Protein AF-A0A4R2LT68-F1 (afdb_monomer_lite)

pLDDT: mean 85.75, std 15.42, range [33.03, 98.38]

Radius of gyration: 18.6 Å; chains: 1; bounding box: 34×53×58 Å

Structure (mmCIF, N/CA/C/O backbone):
data_AF-A0A4R2LT68-F1
#
_entry.id   AF-A0A4R2LT68-F1
#
loop_
_atom_site.group_PDB
_atom_site.id
_atom_site.type_symbol
_atom_site.label_atom_id
_atom_site.label_alt_id
_atom_site.label_comp_id
_atom_site.label_asym_id
_atom_site.label_entity_id
_atom_site.label_seq_id
_atom_site.pdbx_PDB_ins_code
_atom_site.Cartn_x
_atom_site.Cartn_y
_atom_site.Cartn_z
_atom_site.occupancy
_atom_site.B_iso_or_equiv
_atom_site.auth_seq_id
_atom_site.auth_comp_id
_atom_site.auth_asym_id
_atom_site.auth_atom_id
_atom_site.pdbx_PDB_model_num
ATOM 1 N N . MET A 1 1 ? -8.601 38.857 -38.405 1.00 41.81 1 MET A N 1
ATOM 2 C CA . MET A 1 1 ? -8.281 37.424 -38.257 1.00 41.81 1 MET A CA 1
ATOM 3 C C . MET A 1 1 ? -7.885 37.221 -36.804 1.00 41.81 1 MET A C 1
ATOM 5 O O . MET A 1 1 ? -6.845 37.714 -36.396 1.00 41.81 1 MET A O 1
ATOM 9 N N . VAL A 1 2 ? -8.802 36.689 -35.996 1.00 33.03 2 VAL A N 1
ATOM 10 C CA . VAL A 1 2 ? -8.630 36.545 -34.542 1.00 33.03 2 VAL A CA 1
ATOM 11 C C . VAL A 1 2 ? -7.926 35.216 -34.294 1.00 33.03 2 VAL A C 1
ATOM 13 O O . VAL A 1 2 ? -8.466 34.169 -34.641 1.00 33.03 2 VAL A O 1
ATOM 16 N N . PHE A 1 3 ? -6.718 35.260 -33.734 1.00 35.12 3 PHE A N 1
ATOM 17 C CA . PHE A 1 3 ? -6.055 34.077 -33.197 1.00 35.12 3 PHE A CA 1
ATOM 18 C C . PHE A 1 3 ? -6.724 33.723 -31.870 1.00 35.12 3 PHE A C 1
ATOM 20 O O . PHE A 1 3 ? -6.519 34.394 -30.862 1.00 35.12 3 PHE A O 1
ATOM 27 N N . ILE A 1 4 ? -7.551 32.681 -31.881 1.00 42.81 4 ILE A N 1
ATOM 28 C CA . ILE A 1 4 ? -8.004 32.023 -30.659 1.00 42.81 4 ILE A CA 1
ATOM 29 C C . ILE A 1 4 ? -6.877 31.066 -30.266 1.00 42.81 4 ILE A C 1
ATOM 31 O O . ILE A 1 4 ? -6.773 29.963 -30.797 1.00 42.81 4 ILE A O 1
ATOM 35 N N . LEU A 1 5 ? -5.986 31.518 -29.382 1.00 42.22 5 LEU A N 1
ATOM 36 C CA . LEU A 1 5 ? -5.067 30.626 -28.680 1.00 42.22 5 LEU A CA 1
ATOM 37 C C . LEU A 1 5 ? -5.907 29.794 -27.709 1.00 42.22 5 LEU A C 1
ATOM 39 O O . LEU A 1 5 ? -6.380 30.286 -26.687 1.00 42.22 5 LEU A O 1
ATOM 43 N N . SER A 1 6 ? -6.138 28.541 -28.091 1.00 41.00 6 SER A N 1
ATOM 44 C CA . SER A 1 6 ? -6.717 27.519 -27.231 1.00 41.00 6 SER A CA 1
ATOM 45 C C . SER A 1 6 ? -5.824 27.336 -26.004 1.00 41.00 6 SER A C 1
ATOM 47 O O . SER A 1 6 ? -4.705 26.840 -26.107 1.00 41.00 6 SER A O 1
ATOM 49 N N . LEU A 1 7 ? -6.333 27.743 -24.842 1.00 45.44 7 LEU A N 1
ATOM 50 C CA . LEU A 1 7 ? -5.835 27.361 -23.525 1.00 45.44 7 LEU A CA 1
ATOM 51 C C . LEU A 1 7 ? -6.076 25.857 -23.323 1.00 45.44 7 LEU A C 1
ATOM 53 O O . LEU A 1 7 ? -7.031 25.453 -22.664 1.00 45.44 7 LEU A O 1
ATOM 57 N N . THR A 1 8 ? -5.220 25.004 -23.879 1.00 45.72 8 THR A N 1
ATOM 58 C CA . THR A 1 8 ? -5.096 23.625 -23.395 1.00 45.72 8 THR A CA 1
ATOM 59 C C . THR A 1 8 ? -4.250 23.647 -22.135 1.00 45.72 8 THR A C 1
ATOM 61 O O . THR A 1 8 ? -3.026 23.596 -22.180 1.00 45.72 8 THR A O 1
ATOM 64 N N . SER A 1 9 ? -4.954 23.818 -21.019 1.00 40.78 9 SER A N 1
ATOM 65 C CA . SER A 1 9 ? -4.645 23.292 -19.692 1.00 40.78 9 SER A CA 1
ATOM 66 C C . SER A 1 9 ? -3.461 22.312 -19.674 1.00 40.78 9 SER A C 1
ATOM 68 O O . SER A 1 9 ? -3.627 21.130 -19.970 1.00 40.78 9 SER A O 1
ATOM 70 N N . CYS A 1 10 ? -2.280 22.788 -19.277 1.00 39.91 10 CYS A N 1
ATOM 71 C CA . CYS A 1 10 ? -1.206 21.931 -18.788 1.00 39.91 10 CYS A CA 1
ATOM 72 C C . CYS A 1 10 ? -1.669 21.298 -17.467 1.00 39.91 10 CYS A C 1
ATOM 74 O O . CYS A 1 10 ? -1.383 21.820 -16.393 1.00 39.91 10 CYS A O 1
ATOM 76 N N . ILE A 1 11 ? -2.430 20.203 -17.538 1.00 47.00 11 ILE A N 1
ATOM 77 C CA . ILE A 1 11 ? -2.582 19.301 -16.395 1.00 47.00 11 ILE A CA 1
ATOM 78 C C . ILE A 1 11 ? -1.228 18.608 -16.287 1.00 47.00 11 ILE A C 1
ATOM 80 O O . ILE A 1 11 ? -0.905 17.743 -17.098 1.00 47.00 11 ILE A O 1
ATOM 84 N N . SER A 1 12 ? -0.392 19.055 -15.355 1.00 51.25 12 SER A N 1
ATOM 85 C CA . SER A 1 12 ? 0.812 18.329 -14.968 1.00 51.25 12 SER A CA 1
ATOM 86 C C . SER A 1 12 ? 0.379 16.936 -14.513 1.00 51.25 12 SER A C 1
ATOM 88 O O . SER A 1 12 ? -0.223 16.796 -13.448 1.00 51.25 12 SER A O 1
ATOM 90 N N . ARG A 1 13 ? 0.610 15.925 -15.355 1.00 69.44 13 ARG A N 1
ATOM 91 C CA . ARG A 1 13 ? 0.456 14.517 -14.983 1.00 69.44 13 ARG A CA 1
ATOM 92 C C . ARG A 1 13 ? 1.372 14.288 -13.777 1.00 69.44 13 ARG A C 1
ATOM 94 O O . ARG A 1 13 ? 2.543 14.664 -13.842 1.00 69.44 13 ARG A O 1
ATOM 101 N N . LEU A 1 14 ? 0.814 13.798 -12.671 1.00 79.44 14 LEU A N 1
ATOM 102 C CA . LEU A 1 14 ? 1.578 13.500 -11.458 1.00 79.44 14 LEU A CA 1
ATOM 103 C C . LEU A 1 14 ? 2.702 12.515 -11.810 1.00 79.44 14 LEU A C 1
ATOM 105 O O . LEU A 1 14 ? 2.564 11.720 -12.742 1.00 79.44 14 LEU A O 1
ATOM 109 N N . SER A 1 15 ? 3.832 12.585 -11.105 1.00 90.81 15 SER A N 1
ATOM 110 C CA . SER A 1 15 ? 4.866 11.562 -11.280 1.00 90.81 15 SER A CA 1
ATOM 111 C C . SER A 1 15 ? 4.367 10.225 -10.708 1.00 90.81 15 SER A C 1
ATOM 113 O O . SER A 1 15 ? 3.593 10.242 -9.747 1.00 90.81 15 SER A O 1
ATOM 115 N N . PRO A 1 16 ? 4.819 9.064 -11.223 1.00 92.31 16 PRO A N 1
ATOM 116 C CA . PRO A 1 16 ? 4.435 7.764 -10.666 1.00 92.31 16 PRO A CA 1
ATOM 117 C C . PRO A 1 16 ? 4.690 7.659 -9.157 1.00 92.31 16 PRO A C 1
ATOM 119 O O . PRO A 1 16 ? 3.862 7.138 -8.418 1.00 92.31 16 PRO A O 1
ATOM 122 N N . GLU A 1 17 ? 5.800 8.223 -8.669 1.00 94.81 17 GLU A N 1
ATOM 123 C CA . GLU A 1 17 ? 6.103 8.257 -7.234 1.00 94.81 17 GLU A CA 1
ATOM 124 C C . GLU A 1 17 ? 5.062 9.066 -6.441 1.00 94.81 17 GLU A C 1
ATOM 126 O O . GLU A 1 17 ? 4.650 8.663 -5.352 1.00 94.81 17 GLU A O 1
ATOM 131 N N . GLU A 1 18 ? 4.609 10.198 -6.981 1.00 95.75 18 GLU A N 1
ATOM 132 C CA . GLU A 1 18 ? 3.592 11.036 -6.345 1.00 95.75 18 GLU A CA 1
ATOM 133 C C . GLU A 1 18 ? 2.216 10.355 -6.346 1.00 95.75 18 GLU A C 1
ATOM 135 O O . GLU A 1 18 ? 1.483 10.438 -5.360 1.00 95.75 18 GLU A O 1
ATOM 140 N N . GLU A 1 19 ? 1.880 9.609 -7.400 1.00 95.62 19 GLU A N 1
ATOM 141 C CA . GLU A 1 19 ? 0.667 8.787 -7.454 1.00 95.62 19 GLU A CA 1
ATOM 142 C C . GLU A 1 19 ? 0.690 7.646 -6.425 1.00 95.62 19 GLU A C 1
ATOM 144 O O . GLU A 1 19 ? -0.294 7.457 -5.698 1.00 95.62 19 GLU A O 1
ATOM 149 N N . VAL A 1 20 ? 1.816 6.930 -6.306 1.00 97.50 20 VAL A N 1
ATOM 150 C CA . VAL A 1 20 ? 2.040 5.899 -5.276 1.00 97.50 20 VAL A CA 1
ATOM 151 C C . VAL A 1 20 ? 1.869 6.503 -3.885 1.00 97.50 20 VAL A C 1
ATOM 153 O O . VAL A 1 20 ? 1.101 5.984 -3.071 1.00 97.50 20 VAL A O 1
ATOM 156 N N . ARG A 1 21 ? 2.537 7.633 -3.622 1.00 98.06 21 ARG A N 1
ATOM 157 C CA . ARG A 1 21 ? 2.475 8.354 -2.345 1.00 98.06 21 ARG A CA 1
ATOM 158 C C . ARG A 1 21 ? 1.045 8.747 -1.992 1.00 98.06 21 ARG A C 1
ATOM 160 O O . ARG A 1 21 ? 0.576 8.423 -0.904 1.00 98.06 21 ARG A O 1
ATOM 167 N N . ASN A 1 22 ? 0.338 9.398 -2.913 1.00 97.06 22 ASN A N 1
ATOM 168 C CA . ASN A 1 22 ? -1.034 9.853 -2.693 1.00 97.06 22 ASN A CA 1
ATOM 169 C C . ASN A 1 22 ? -1.990 8.682 -2.439 1.00 97.06 22 ASN A C 1
ATOM 171 O O . ASN A 1 22 ? -2.830 8.754 -1.541 1.00 97.06 22 ASN A O 1
ATOM 175 N N . THR A 1 23 ? -1.838 7.592 -3.193 1.00 97.50 23 THR A N 1
ATOM 176 C CA . THR A 1 23 ? -2.631 6.369 -3.012 1.00 97.50 23 THR A CA 1
ATOM 177 C C . THR A 1 23 ? -2.388 5.756 -1.636 1.00 97.50 23 THR A C 1
ATOM 179 O O . THR A 1 23 ? -3.336 5.426 -0.921 1.00 97.50 23 THR A O 1
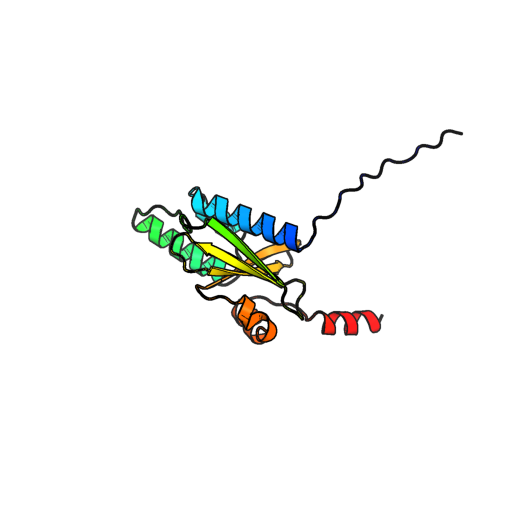ATOM 182 N N . PHE A 1 24 ? -1.122 5.623 -1.244 1.00 98.25 24 PHE A N 1
ATOM 183 C CA . PHE A 1 24 ? -0.742 5.006 0.018 1.00 98.25 24 PHE A CA 1
ATOM 184 C C . PHE A 1 24 ? -1.184 5.825 1.235 1.00 98.25 24 PHE A C 1
ATOM 186 O O . PHE A 1 24 ? -1.757 5.277 2.175 1.00 98.25 24 PHE A O 1
ATOM 193 N N . GLU A 1 25 ? -0.981 7.143 1.206 1.00 97.75 25 GLU A N 1
ATOM 194 C CA . GLU A 1 25 ? -1.406 8.039 2.287 1.00 97.75 25 GLU A CA 1
ATOM 195 C C . GLU A 1 25 ? -2.936 8.082 2.420 1.00 97.75 25 GLU A C 1
ATOM 197 O O . GLU A 1 25 ? -3.466 8.106 3.533 1.00 97.75 25 GLU A O 1
ATOM 202 N N . ALA A 1 26 ? -3.671 8.040 1.300 1.00 97.12 26 ALA A N 1
ATOM 203 C CA . ALA A 1 26 ? -5.129 7.945 1.323 1.00 97.12 26 ALA A CA 1
ATOM 204 C C . ALA A 1 26 ? -5.595 6.645 1.996 1.00 97.12 26 ALA A C 1
ATOM 206 O O . ALA A 1 26 ? -6.447 6.690 2.888 1.00 97.12 26 ALA A O 1
ATOM 207 N N . TYR A 1 27 ? -4.984 5.512 1.638 1.00 97.50 27 TYR A N 1
ATOM 208 C CA . TYR A 1 27 ? -5.228 4.232 2.299 1.00 97.50 27 TYR A CA 1
ATOM 209 C C . TYR A 1 27 ? -4.938 4.306 3.804 1.00 97.50 27 TYR A C 1
ATOM 211 O O . TYR A 1 27 ? -5.814 3.987 4.608 1.00 97.50 27 TYR A O 1
ATOM 219 N N . MET A 1 28 ? -3.754 4.781 4.205 1.00 96.69 28 MET A N 1
ATOM 220 C CA . MET A 1 28 ? -3.370 4.876 5.618 1.00 96.69 28 MET A CA 1
ATOM 221 C C . MET A 1 28 ? -4.343 5.741 6.423 1.00 96.69 28 MET A C 1
ATOM 223 O O . MET A 1 28 ? -4.802 5.338 7.495 1.00 96.69 28 MET A O 1
ATOM 227 N N . LYS A 1 29 ? -4.749 6.888 5.874 1.00 95.25 29 LYS A N 1
ATOM 228 C CA . LYS A 1 29 ? -5.733 7.775 6.500 1.00 95.25 29 LYS A CA 1
ATOM 229 C C . LYS A 1 29 ? -7.081 7.085 6.724 1.00 95.25 29 LYS A C 1
ATOM 231 O O . LYS A 1 29 ? -7.670 7.221 7.800 1.00 95.25 29 LYS A O 1
ATOM 236 N N . GLU A 1 30 ? -7.600 6.361 5.736 1.00 94.50 30 GLU A N 1
ATOM 237 C CA . GLU A 1 30 ? -8.870 5.642 5.892 1.00 94.50 30 GLU A CA 1
ATOM 238 C C . GLU A 1 30 ? -8.758 4.488 6.897 1.00 94.50 30 GLU A C 1
ATOM 240 O O . GLU A 1 30 ? -9.649 4.313 7.736 1.00 94.50 30 GLU A O 1
ATOM 245 N N . MET A 1 31 ? -7.633 3.766 6.889 1.00 93.19 31 MET A N 1
ATOM 246 C CA . MET A 1 31 ? -7.356 2.695 7.848 1.00 93.19 31 MET A CA 1
ATOM 247 C C . MET A 1 31 ? -7.313 3.202 9.295 1.00 93.19 31 MET A C 1
ATOM 249 O O . MET A 1 31 ? -7.840 2.534 10.189 1.00 93.19 31 MET A O 1
ATOM 253 N N . GLN A 1 32 ? -6.763 4.397 9.526 1.00 90.88 32 GLN A N 1
ATOM 254 C CA . GLN A 1 32 ? -6.670 5.021 10.850 1.00 90.88 32 GLN A CA 1
ATOM 255 C C . GLN A 1 32 ? -7.996 5.620 11.342 1.00 90.88 32 GLN A C 1
ATOM 257 O O . GLN A 1 32 ? -8.279 5.606 12.543 1.00 90.88 32 GLN A O 1
ATOM 262 N N . THR A 1 33 ? -8.827 6.138 10.433 1.00 86.69 33 THR A N 1
ATOM 263 C CA . THR A 1 33 ? -10.075 6.854 10.772 1.00 86.69 33 THR A CA 1
ATOM 264 C C . THR A 1 33 ? -11.282 5.940 11.002 1.00 86.69 33 THR A C 1
ATOM 266 O O . THR A 1 33 ? -12.362 6.430 11.325 1.00 86.69 33 THR A O 1
ATOM 269 N N . GLY A 1 34 ? -11.100 4.617 10.915 1.00 80.88 34 GLY A N 1
ATOM 270 C CA . GLY A 1 34 ? -12.162 3.628 11.133 1.00 80.88 34 GLY A CA 1
ATOM 271 C C . GLY A 1 34 ? -12.979 3.300 9.881 1.00 80.88 34 GLY A C 1
ATOM 272 O O . GLY A 1 34 ? -13.949 2.556 9.979 1.00 80.88 34 GLY A O 1
ATOM 273 N N . ASN A 1 35 ? -12.562 3.790 8.708 1.00 89.94 35 ASN A N 1
ATOM 274 C CA . ASN A 1 35 ? -13.148 3.451 7.406 1.00 89.94 35 ASN A CA 1
ATOM 275 C C . ASN A 1 35 ? -12.437 2.252 6.753 1.00 89.94 35 ASN A C 1
ATOM 277 O O . ASN A 1 35 ? -12.415 2.107 5.534 1.00 89.94 35 ASN A O 1
ATOM 281 N N . SER A 1 36 ? -11.841 1.377 7.561 1.00 92.12 36 SER A N 1
ATOM 282 C CA . SER A 1 36 ? -10.882 0.363 7.121 1.00 92.12 36 SER A CA 1
ATOM 283 C C . SER A 1 36 ? -11.470 -0.653 6.134 1.00 92.12 36 SER A C 1
ATOM 285 O O . SER A 1 36 ? -10.767 -1.116 5.242 1.00 92.12 36 SER A O 1
ATOM 287 N N . GLN A 1 37 ? -12.768 -0.967 6.229 1.00 92.00 37 GLN A N 1
ATOM 288 C CA . GLN A 1 37 ? -13.437 -1.838 5.251 1.00 92.00 37 GLN A CA 1
ATOM 289 C C . GLN A 1 37 ? -13.502 -1.199 3.855 1.00 92.00 37 GLN A C 1
ATOM 291 O O . GLN A 1 37 ? -13.211 -1.857 2.855 1.00 92.00 37 GLN A O 1
ATOM 296 N N . GLU A 1 38 ? -13.848 0.088 3.785 1.00 93.00 38 GLU A N 1
ATOM 297 C CA . GLU A 1 38 ? -13.911 0.830 2.523 1.00 93.00 38 GLU A CA 1
ATOM 298 C C . GLU A 1 38 ? -12.502 1.055 1.955 1.00 93.00 38 GLU A C 1
ATOM 300 O O . GLU A 1 38 ? -12.285 0.866 0.756 1.00 93.00 38 GLU A O 1
ATOM 305 N N . ALA A 1 39 ? -11.518 1.300 2.826 1.00 95.38 39 ALA A N 1
ATOM 306 C CA . ALA A 1 39 ? -10.113 1.401 2.446 1.00 95.38 39 ALA A CA 1
ATOM 307 C C . ALA A 1 39 ? -9.624 0.121 1.749 1.00 95.38 39 ALA A C 1
ATOM 309 O O . ALA A 1 39 ? -9.105 0.157 0.632 1.00 95.38 39 ALA A O 1
ATOM 310 N N . VAL A 1 40 ? -9.848 -1.043 2.367 1.00 95.94 40 VAL A N 1
ATOM 311 C CA . VAL A 1 40 ? -9.456 -2.338 1.791 1.00 95.94 40 VAL A CA 1
ATOM 312 C C . VAL A 1 40 ? -10.189 -2.601 0.474 1.00 95.94 40 VAL A C 1
ATOM 314 O O . VAL A 1 40 ? -9.606 -3.109 -0.487 1.00 95.94 40 VAL A O 1
ATOM 317 N N . ARG A 1 41 ? -11.463 -2.215 0.375 1.00 94.56 41 ARG A N 1
ATOM 318 C CA . ARG A 1 41 ? -12.241 -2.355 -0.859 1.00 94.56 41 ARG A CA 1
ATOM 319 C C . ARG A 1 41 ? -11.653 -1.534 -2.013 1.00 94.56 41 ARG A C 1
ATOM 321 O O . ARG A 1 41 ? -11.565 -2.065 -3.130 1.00 94.56 41 ARG A O 1
ATOM 328 N N . ASN A 1 42 ? -11.251 -0.294 -1.745 1.00 94.75 42 ASN A N 1
ATOM 329 C CA . ASN A 1 42 ? -10.845 0.683 -2.757 1.00 94.75 42 ASN A CA 1
ATOM 330 C C . ASN A 1 42 ? -9.366 0.592 -3.138 1.00 94.75 42 ASN A C 1
ATOM 332 O O . ASN A 1 42 ? -9.033 0.719 -4.324 1.00 94.75 42 ASN A O 1
ATOM 336 N N . PHE A 1 43 ? -8.497 0.315 -2.167 1.00 96.62 43 PHE A N 1
ATOM 337 C CA . PHE A 1 43 ? -7.047 0.368 -2.341 1.00 96.62 43 PHE A CA 1
ATOM 338 C C . PHE A 1 43 ? -6.383 -1.002 -2.424 1.00 96.62 43 PHE A C 1
ATOM 340 O O . PHE A 1 43 ? -5.309 -1.091 -3.006 1.00 96.62 43 PHE A O 1
ATOM 347 N N . CYS A 1 44 ? -6.985 -2.072 -1.901 1.00 96.12 44 CYS A N 1
ATOM 348 C CA . CYS A 1 44 ? -6.334 -3.383 -1.873 1.00 96.12 44 CYS A CA 1
ATOM 349 C C . CYS A 1 44 ? -6.814 -4.308 -2.994 1.00 96.12 44 CYS A C 1
ATOM 351 O O . CYS A 1 44 ? -7.951 -4.210 -3.478 1.00 96.12 44 CYS A O 1
ATOM 353 N N . ARG A 1 45 ? -5.953 -5.246 -3.387 1.00 94.88 45 ARG A N 1
ATOM 354 C CA . ARG A 1 45 ? -6.232 -6.309 -4.361 1.00 94.88 45 ARG A CA 1
ATOM 355 C C . ARG A 1 45 ? -5.623 -7.639 -3.915 1.00 94.88 45 ARG A C 1
ATOM 357 O O . ARG A 1 45 ? -4.979 -7.720 -2.869 1.00 94.88 45 ARG A O 1
ATOM 364 N N . GLY A 1 46 ? -5.906 -8.681 -4.695 1.00 90.00 46 GLY A N 1
ATOM 365 C CA . GLY A 1 46 ? -5.361 -10.022 -4.509 1.00 90.00 46 GLY A CA 1
ATOM 366 C C . GLY A 1 46 ? -5.606 -10.611 -3.118 1.00 90.00 46 GLY A C 1
ATOM 367 O O . GLY A 1 46 ? -6.564 -10.269 -2.417 1.00 90.00 46 GLY A O 1
ATOM 368 N N . LYS A 1 47 ? -4.685 -11.485 -2.709 1.00 89.50 47 LYS A N 1
ATOM 369 C CA . LYS A 1 47 ? -4.727 -12.195 -1.424 1.00 89.50 47 LYS A CA 1
ATOM 370 C C . LYS A 1 47 ? -4.667 -11.249 -0.224 1.00 89.50 47 LYS A C 1
ATOM 372 O O . LYS A 1 47 ? -5.246 -11.541 0.824 1.00 89.50 47 LYS A O 1
ATOM 377 N N . TYR A 1 48 ? -3.994 -10.108 -0.366 1.00 93.50 48 TYR A N 1
ATOM 378 C CA . TYR A 1 48 ? -3.919 -9.108 0.693 1.00 93.50 48 TYR A CA 1
ATOM 379 C C . TYR A 1 48 ? -5.287 -8.497 0.999 1.00 93.50 48 TYR A C 1
ATOM 381 O O . TYR A 1 48 ? -5.671 -8.425 2.164 1.00 93.50 48 TYR A O 1
ATOM 389 N N . LYS A 1 49 ? -6.084 -8.159 -0.025 1.00 95.06 49 LYS A N 1
ATOM 390 C CA . LYS A 1 49 ? -7.470 -7.702 0.173 1.00 95.06 49 LYS A CA 1
ATOM 391 C C . LYS A 1 49 ? -8.297 -8.719 0.956 1.00 95.06 49 LYS A C 1
ATOM 393 O O . LYS A 1 49 ? -8.984 -8.341 1.903 1.00 95.06 49 LYS A O 1
ATOM 398 N N . GLU A 1 50 ? -8.244 -9.989 0.563 1.00 93.81 50 GLU A N 1
ATOM 399 C CA . GLU A 1 50 ? -9.004 -11.063 1.214 1.00 93.81 50 GLU A CA 1
ATOM 400 C C . GLU A 1 50 ? -8.586 -11.231 2.676 1.00 93.81 50 GLU A C 1
ATOM 402 O O . GLU A 1 50 ? -9.427 -11.222 3.576 1.00 93.81 50 GLU A O 1
ATOM 407 N N . THR A 1 51 ? -7.277 -11.307 2.919 1.00 93.00 51 THR A N 1
ATOM 408 C CA . THR A 1 51 ? -6.708 -11.500 4.257 1.00 93.00 51 THR A CA 1
ATOM 409 C C . THR A 1 51 ? -7.079 -10.344 5.183 1.00 93.00 51 THR A C 1
ATOM 411 O O . THR A 1 51 ? -7.569 -10.577 6.289 1.00 93.00 51 THR A O 1
ATOM 414 N N . THR A 1 52 ? -6.928 -9.100 4.724 1.00 94.06 52 THR A N 1
ATOM 415 C CA . THR A 1 52 ? -7.253 -7.917 5.529 1.00 94.06 52 THR A CA 1
ATOM 416 C C . THR A 1 52 ? -8.761 -7.772 5.733 1.00 94.06 52 THR A C 1
ATOM 418 O O . THR A 1 52 ? -9.190 -7.433 6.831 1.00 94.06 52 THR A O 1
ATOM 421 N N . THR A 1 53 ? -9.592 -8.096 4.735 1.00 95.06 53 THR A N 1
ATOM 422 C CA . THR A 1 53 ? -11.060 -8.107 4.898 1.00 95.06 53 THR A CA 1
ATOM 423 C C . THR A 1 53 ? -11.484 -9.099 5.980 1.00 95.06 53 THR A C 1
ATOM 425 O O . THR A 1 53 ? -12.277 -8.754 6.857 1.00 95.06 53 THR A O 1
ATOM 428 N N . ASN A 1 54 ? -10.921 -10.310 5.959 1.00 94.50 54 ASN A N 1
ATOM 429 C CA . ASN A 1 54 ? -11.206 -11.338 6.958 1.00 94.50 54 ASN A CA 1
ATOM 430 C C . ASN A 1 54 ? -10.758 -10.901 8.358 1.00 94.50 54 ASN A C 1
ATOM 432 O O . ASN A 1 54 ? -11.524 -11.042 9.311 1.00 94.50 54 ASN A O 1
ATOM 436 N N . LEU A 1 55 ? -9.559 -10.319 8.480 1.00 93.06 55 LEU A N 1
ATOM 437 C CA . LEU A 1 55 ? -9.057 -9.770 9.741 1.00 93.06 55 LEU A CA 1
ATOM 438 C C . LEU A 1 55 ? -10.006 -8.703 10.303 1.00 93.06 55 LEU A C 1
ATOM 440 O O . LEU A 1 55 ? -10.407 -8.790 11.462 1.00 93.06 55 LEU A O 1
ATOM 444 N N . LEU A 1 56 ? -10.405 -7.730 9.479 1.00 92.81 56 LEU A N 1
ATOM 445 C CA . LEU A 1 56 ? -11.326 -6.670 9.891 1.00 92.81 56 LEU A CA 1
ATOM 446 C C . LEU A 1 56 ? -12.689 -7.229 10.316 1.00 92.81 56 LEU A C 1
ATOM 448 O O . LEU A 1 56 ? -13.236 -6.787 11.324 1.00 92.81 56 LEU A O 1
ATOM 452 N N . GLY A 1 57 ? -13.213 -8.223 9.594 1.00 92.56 57 GLY A N 1
ATOM 453 C CA . GLY A 1 57 ? -14.452 -8.906 9.967 1.00 92.56 57 GLY A CA 1
ATOM 454 C C . GLY A 1 57 ? -14.341 -9.634 11.311 1.00 92.56 57 GLY A C 1
ATO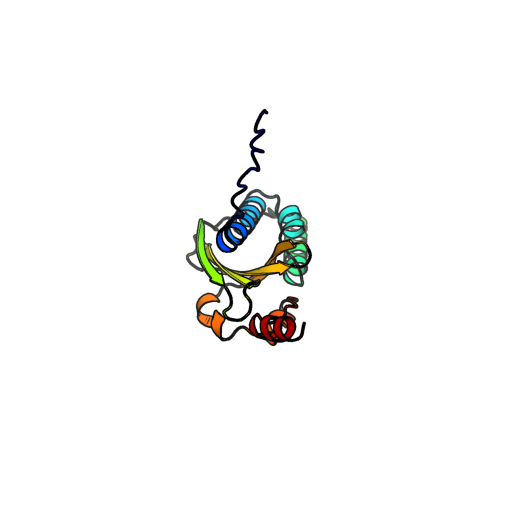M 455 O O . GLY A 1 57 ? -15.250 -9.554 12.133 1.00 92.56 57 GLY A O 1
ATOM 456 N N . MET A 1 58 ? -13.211 -10.294 11.584 1.00 92.00 58 MET A N 1
ATOM 457 C CA . MET A 1 58 ? -12.965 -10.926 12.885 1.00 92.00 58 MET A CA 1
ATOM 458 C C . MET A 1 58 ? -12.888 -9.898 14.018 1.00 92.00 58 MET A C 1
ATOM 460 O O . MET A 1 58 ? -13.492 -10.110 15.067 1.00 92.00 58 MET A O 1
ATOM 464 N N . MET A 1 59 ? -12.192 -8.777 13.811 1.00 90.38 59 MET A N 1
ATOM 465 C CA . MET A 1 59 ? -12.119 -7.690 14.794 1.00 90.38 59 MET A CA 1
ATOM 466 C C . MET A 1 59 ? -13.507 -7.126 15.116 1.00 90.38 59 MET A C 1
ATOM 468 O O . MET A 1 59 ? -13.838 -6.938 16.286 1.00 90.38 59 MET A O 1
ATOM 472 N N . GLU A 1 60 ? -14.342 -6.920 14.095 1.00 89.62 60 GLU A N 1
ATOM 473 C CA . GLU A 1 60 ? -15.720 -6.454 14.267 1.00 89.62 60 GLU A CA 1
ATOM 474 C C . GLU A 1 60 ? -16.558 -7.445 15.091 1.00 89.62 60 GLU A C 1
ATOM 476 O O . GLU A 1 60 ? -17.239 -7.042 16.035 1.00 89.62 60 GLU A O 1
ATOM 481 N N . LEU A 1 61 ? -16.447 -8.748 14.811 1.00 92.00 61 LEU A N 1
ATOM 482 C CA . LEU A 1 61 ? -17.121 -9.797 15.587 1.00 92.00 61 LEU A CA 1
ATOM 483 C C . LEU A 1 61 ? -16.660 -9.853 17.052 1.00 92.00 61 LEU A C 1
ATOM 485 O O . LEU A 1 61 ? -17.451 -10.201 17.929 1.00 92.00 61 LEU A O 1
ATOM 489 N N . MET A 1 62 ? -15.402 -9.502 17.326 1.00 90.94 62 MET A N 1
ATOM 490 C CA . MET A 1 62 ? -14.847 -9.417 18.683 1.00 90.94 62 MET A CA 1
ATOM 491 C C . MET A 1 62 ? -15.191 -8.097 19.396 1.00 90.94 62 MET A C 1
ATOM 493 O O . MET A 1 62 ? -14.826 -7.915 20.557 1.00 90.94 62 MET A O 1
ATOM 497 N N . GLY A 1 63 ? -15.908 -7.179 18.738 1.00 84.12 63 GLY A N 1
ATOM 498 C CA . GLY A 1 63 ? -16.228 -5.856 19.279 1.00 84.12 63 GLY A CA 1
ATOM 499 C C . GLY A 1 63 ? -15.021 -4.915 19.349 1.00 84.12 63 GLY A C 1
ATOM 500 O O . GLY A 1 63 ? -15.051 -3.919 20.078 1.00 84.12 63 GLY A O 1
ATOM 501 N N . GLU A 1 64 ? -13.950 -5.219 18.616 1.00 82.38 64 GLU A N 1
ATOM 502 C CA . GLU A 1 64 ? -12.758 -4.386 18.538 1.00 82.38 64 GLU A CA 1
ATOM 503 C C . GLU A 1 64 ? -12.927 -3.270 17.503 1.00 82.38 64 GLU A C 1
ATOM 505 O O . GLU A 1 64 ? -13.668 -3.375 16.524 1.00 82.38 64 GLU A O 1
ATOM 510 N N . LYS A 1 65 ? -12.203 -2.162 17.698 1.00 75.00 65 LYS A N 1
ATOM 511 C CA . LYS A 1 65 ? -12.157 -1.101 16.688 1.00 75.00 65 LYS A CA 1
ATOM 512 C C . LYS A 1 65 ? -11.369 -1.600 15.482 1.00 75.00 65 LYS A C 1
ATOM 514 O O . LYS A 1 65 ? -10.169 -1.816 15.602 1.00 75.00 65 LYS A O 1
ATOM 519 N N . THR A 1 66 ? -11.996 -1.612 14.314 1.00 77.44 66 THR A N 1
ATOM 520 C CA . THR A 1 66 ? -11.406 -1.983 13.015 1.00 77.44 66 THR A CA 1
ATOM 521 C C . THR A 1 66 ? -10.317 -1.029 12.507 1.00 77.44 66 THR A C 1
ATOM 523 O O . THR A 1 66 ? -9.807 -1.218 11.411 1.00 77.44 66 THR A O 1
ATOM 526 N N . SER A 1 67 ? -9.917 -0.024 13.294 1.00 78.25 67 SER A N 1
ATOM 527 C CA . SER A 1 67 ? -8.818 0.879 12.934 1.00 78.25 67 SER A CA 1
ATOM 528 C C . SER A 1 67 ? -7.467 0.186 13.097 1.00 78.25 67 SER A C 1
ATOM 530 O O . SER A 1 67 ? -7.025 -0.081 14.218 1.00 78.25 67 SER A O 1
ATOM 532 N N . LEU A 1 68 ? -6.814 -0.050 11.962 1.00 83.00 68 LEU A N 1
ATOM 533 C CA . LEU A 1 68 ? -5.466 -0.601 11.840 1.00 83.00 68 LEU A CA 1
ATOM 534 C C . LEU A 1 68 ? -4.452 0.520 11.559 1.00 83.00 68 LEU A C 1
ATOM 536 O O . LEU A 1 68 ? -4.836 1.635 11.206 1.00 83.00 68 LEU A O 1
ATOM 540 N N . TYR A 1 69 ? -3.161 0.225 11.735 1.00 88.12 69 TYR A N 1
ATOM 541 C CA . TYR A 1 69 ? -2.047 1.151 11.470 1.00 88.12 69 TYR A CA 1
ATOM 542 C C . TYR A 1 69 ? -2.140 2.495 12.215 1.00 88.12 69 TYR A C 1
ATOM 544 O O . TYR A 1 69 ? -1.750 3.539 11.699 1.00 88.12 69 TYR A O 1
ATOM 552 N N . LYS A 1 70 ? -2.667 2.511 13.446 1.00 86.88 70 LYS A N 1
ATOM 553 C CA . LYS A 1 70 ? -2.773 3.742 14.267 1.00 86.88 70 LYS A CA 1
ATOM 554 C C . LYS A 1 70 ? -1.424 4.367 14.606 1.00 86.88 70 LYS A C 1
ATOM 556 O O . LYS A 1 70 ? -1.350 5.543 14.938 1.00 86.88 70 LYS A O 1
ATOM 561 N N . ASP A 1 71 ? -0.398 3.542 14.574 1.00 89.88 71 ASP A N 1
ATOM 562 C CA . ASP A 1 71 ? 1.001 3.846 14.789 1.00 89.88 71 ASP A CA 1
ATOM 563 C C . ASP A 1 71 ? 1.725 4.259 13.504 1.00 89.88 71 ASP A C 1
ATOM 565 O O . ASP A 1 71 ? 2.875 4.672 13.585 1.00 89.88 71 ASP A O 1
ATOM 569 N N . TYR A 1 72 ? 1.089 4.205 12.330 1.00 93.69 72 TYR A N 1
ATOM 570 C CA . TYR A 1 72 ? 1.683 4.755 11.113 1.00 93.69 72 TYR A CA 1
ATOM 571 C C . TYR A 1 72 ? 1.977 6.254 11.273 1.00 93.69 72 TYR A C 1
ATOM 573 O O . TYR A 1 72 ? 1.117 7.027 11.707 1.00 93.69 72 TYR A O 1
ATOM 581 N N . THR A 1 73 ? 3.198 6.654 10.908 1.00 93.88 73 THR A N 1
ATOM 582 C CA . THR A 1 73 ? 3.688 8.033 11.065 1.00 93.88 73 THR A CA 1
ATOM 583 C C . THR A 1 73 ? 3.954 8.729 9.737 1.00 93.88 73 THR A C 1
ATOM 585 O O . THR A 1 73 ? 3.540 9.873 9.566 1.00 93.88 73 THR A O 1
ATOM 588 N N . ALA A 1 74 ? 4.664 8.068 8.823 1.00 95.56 74 ALA A N 1
ATOM 589 C CA . ALA A 1 74 ? 5.034 8.613 7.523 1.00 95.56 74 ALA A CA 1
ATOM 590 C C . ALA A 1 74 ? 5.567 7.514 6.597 1.00 95.56 74 ALA A C 1
ATOM 592 O O . ALA A 1 74 ? 6.078 6.486 7.053 1.00 95.56 74 ALA A O 1
ATOM 593 N N . ILE A 1 75 ? 5.542 7.776 5.292 1.00 97.62 75 ILE A N 1
ATOM 594 C CA . ILE A 1 75 ? 6.361 7.047 4.323 1.00 97.62 75 ILE A CA 1
ATOM 595 C C . ILE A 1 75 ? 7.835 7.359 4.597 1.00 97.62 75 ILE A C 1
ATOM 597 O O . ILE A 1 75 ? 8.251 8.518 4.568 1.00 97.62 75 ILE A O 1
ATOM 601 N N . GLN A 1 76 ? 8.625 6.315 4.827 1.00 96.25 76 GLN A N 1
ATOM 602 C CA . GLN A 1 76 ? 10.074 6.405 4.956 1.00 96.25 76 GLN A CA 1
ATOM 603 C C . GLN A 1 76 ? 10.744 6.462 3.581 1.00 96.25 76 GLN A C 1
ATOM 605 O O . GLN A 1 76 ? 11.605 7.307 3.355 1.00 96.25 76 GLN A O 1
ATOM 610 N N . GLU A 1 77 ? 10.356 5.571 2.667 1.00 97.44 77 GLU A N 1
ATOM 611 C CA . GLU A 1 77 ? 10.964 5.460 1.340 1.00 97.44 77 GLU A CA 1
ATOM 612 C C . GLU A 1 77 ? 9.978 4.845 0.338 1.00 97.44 77 GLU A C 1
ATOM 614 O O . GLU A 1 77 ? 9.124 4.036 0.708 1.00 97.44 77 GLU A O 1
ATOM 619 N N . ILE A 1 78 ? 10.102 5.240 -0.930 1.00 97.94 78 ILE A N 1
ATOM 620 C CA . ILE A 1 78 ? 9.417 4.625 -2.069 1.00 97.94 78 ILE A CA 1
ATOM 621 C C . ILE A 1 78 ? 10.495 4.169 -3.047 1.00 97.94 78 ILE A C 1
ATOM 623 O O . ILE A 1 78 ? 11.377 4.950 -3.400 1.00 97.94 78 ILE A O 1
ATOM 627 N N . ALA A 1 79 ? 10.423 2.919 -3.489 1.00 97.25 79 ALA A N 1
ATOM 628 C CA . ALA A 1 79 ? 11.328 2.366 -4.486 1.00 97.25 79 ALA A CA 1
ATOM 629 C C . ALA A 1 79 ? 10.544 1.575 -5.530 1.00 97.25 79 ALA A C 1
ATOM 631 O O . ALA A 1 79 ? 9.660 0.807 -5.179 1.00 97.25 79 ALA A O 1
ATOM 632 N N . PHE A 1 80 ? 10.898 1.719 -6.801 1.00 95.69 80 PHE A N 1
ATOM 633 C CA . PHE A 1 80 ? 10.347 0.894 -7.875 1.00 95.69 80 PHE A CA 1
ATOM 634 C C . PHE A 1 80 ? 11.194 -0.363 -8.068 1.00 95.69 80 PHE A C 1
ATOM 636 O O . PHE A 1 80 ? 12.397 -0.361 -7.758 1.00 95.69 80 PHE A O 1
ATOM 643 N N . LEU A 1 81 ? 10.563 -1.436 -8.544 1.00 93.88 81 LEU A N 1
ATOM 644 C CA . LEU A 1 81 ? 11.296 -2.632 -8.940 1.00 93.88 81 LEU A CA 1
ATOM 645 C C . LEU A 1 81 ? 12.082 -2.353 -10.232 1.00 93.88 81 LEU A C 1
ATOM 647 O O . LEU A 1 81 ? 11.541 -1.703 -11.122 1.00 93.88 81 LEU A O 1
ATOM 651 N N . PRO A 1 82 ? 13.343 -2.813 -10.350 1.00 88.69 82 PRO A N 1
ATOM 652 C CA . PRO A 1 82 ? 14.197 -2.476 -11.492 1.00 88.69 82 PRO A CA 1
ATOM 653 C C . PRO A 1 82 ? 13.630 -2.855 -12.864 1.00 88.69 82 PRO A C 1
ATOM 655 O O . PRO A 1 82 ? 13.818 -2.092 -13.802 1.00 88.69 82 PRO A O 1
ATOM 658 N N . ASP A 1 83 ? 12.943 -3.997 -12.949 1.00 88.44 83 ASP A N 1
ATOM 659 C CA . ASP A 1 83 ? 12.423 -4.552 -14.208 1.00 88.44 83 ASP A CA 1
ATOM 660 C C . ASP A 1 83 ? 10.892 -4.427 -14.324 1.00 88.44 83 ASP A C 1
ATOM 662 O O . ASP A 1 83 ? 10.303 -4.980 -15.249 1.00 88.44 83 ASP A O 1
ATOM 666 N N . TYR A 1 84 ? 10.240 -3.769 -13.358 1.00 89.94 84 TYR A N 1
ATOM 667 C CA . TYR A 1 84 ? 8.781 -3.637 -13.289 1.00 89.94 84 TYR A CA 1
ATOM 668 C C . TYR A 1 84 ? 8.413 -2.227 -12.821 1.00 89.94 84 TYR A C 1
ATOM 670 O O . TYR A 1 84 ? 8.138 -1.991 -11.638 1.00 89.94 84 TYR A O 1
ATOM 678 N N . SER A 1 85 ? 8.436 -1.269 -13.747 1.00 90.00 85 SER A N 1
ATOM 679 C CA . SER A 1 85 ? 8.133 0.144 -13.487 1.00 90.00 85 SER A CA 1
ATOM 680 C C . SER A 1 85 ? 6.714 0.397 -12.953 1.00 90.00 85 SER A C 1
ATOM 682 O O . SER A 1 85 ? 6.459 1.416 -12.303 1.00 90.00 85 SER A O 1
ATOM 684 N N . ASP A 1 86 ? 5.798 -0.545 -13.166 1.00 92.62 86 ASP A N 1
ATOM 685 C CA . ASP A 1 86 ? 4.430 -0.549 -12.655 1.00 92.62 86 ASP A CA 1
ATOM 686 C C . ASP A 1 86 ? 4.307 -1.147 -11.242 1.00 92.62 86 ASP A C 1
ATOM 688 O O . ASP A 1 86 ? 3.206 -1.188 -10.690 1.00 92.62 86 ASP A O 1
ATOM 692 N N . VAL A 1 87 ? 5.412 -1.574 -10.620 1.00 95.50 87 VAL A N 1
ATOM 693 C CA . VAL A 1 87 ? 5.448 -2.105 -9.253 1.00 95.50 87 VAL A CA 1
ATOM 694 C C . VAL A 1 87 ? 6.338 -1.244 -8.355 1.00 95.50 87 VAL A C 1
ATOM 696 O O . VAL A 1 87 ? 7.517 -1.004 -8.621 1.00 95.50 87 VAL A O 1
ATOM 699 N N . ALA A 1 88 ? 5.778 -0.826 -7.222 1.00 97.62 88 ALA A N 1
ATOM 700 C CA . ALA A 1 88 ? 6.448 -0.016 -6.216 1.00 97.62 88 ALA A CA 1
ATOM 701 C C . ALA A 1 88 ? 6.451 -0.700 -4.845 1.00 97.62 88 ALA A C 1
ATOM 703 O O . ALA A 1 88 ? 5.488 -1.345 -4.437 1.00 97.62 88 ALA A O 1
ATOM 704 N N . ILE A 1 89 ? 7.528 -0.495 -4.099 1.00 98.06 89 ILE A N 1
ATOM 705 C CA . ILE A 1 89 ? 7.678 -0.829 -2.689 1.00 98.06 89 ILE A CA 1
ATOM 706 C C . ILE A 1 89 ? 7.585 0.470 -1.894 1.00 98.06 89 ILE A C 1
ATOM 708 O O . ILE A 1 89 ? 8.365 1.397 -2.114 1.00 98.06 89 ILE A O 1
AT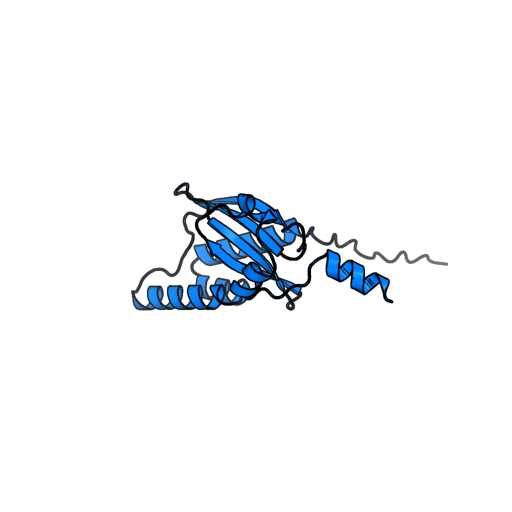OM 712 N N . VAL A 1 90 ? 6.667 0.526 -0.937 1.00 98.38 90 VAL A N 1
ATOM 713 C CA . VAL A 1 90 ? 6.575 1.614 0.038 1.00 98.38 90 VAL A CA 1
ATOM 714 C C . VAL A 1 90 ? 7.033 1.088 1.386 1.00 98.38 90 VAL A C 1
ATOM 716 O O . VAL A 1 90 ? 6.435 0.162 1.930 1.00 98.38 90 VAL A O 1
ATOM 719 N N . LEU A 1 91 ? 8.084 1.682 1.941 1.00 97.81 91 LEU A N 1
ATOM 720 C CA . LEU A 1 91 ? 8.505 1.449 3.316 1.00 97.81 91 LEU A CA 1
ATOM 721 C C . LEU A 1 91 ? 7.832 2.488 4.210 1.00 97.81 91 LEU A C 1
ATOM 723 O O . LEU A 1 91 ? 8.080 3.688 4.080 1.00 97.81 91 LEU A O 1
ATOM 727 N N . ALA A 1 92 ? 6.971 2.031 5.108 1.00 96.88 92 ALA A N 1
ATOM 728 C CA . ALA A 1 92 ? 6.225 2.877 6.024 1.00 96.88 92 ALA A CA 1
ATOM 729 C C . ALA A 1 92 ? 6.821 2.810 7.426 1.00 96.88 92 ALA A C 1
ATOM 731 O O . ALA A 1 92 ? 7.091 1.725 7.944 1.00 96.88 92 ALA A O 1
ATOM 732 N N . ASN A 1 93 ? 6.995 3.975 8.047 1.00 94.12 93 ASN A N 1
ATOM 733 C CA . ASN A 1 93 ? 7.475 4.069 9.413 1.00 94.12 93 ASN A CA 1
ATOM 734 C C . ASN A 1 93 ? 6.312 4.005 10.407 1.00 94.12 93 ASN A C 1
ATOM 736 O O . ASN A 1 93 ? 5.318 4.735 10.290 1.00 94.12 93 ASN A O 1
ATOM 740 N N . MET A 1 94 ? 6.490 3.179 11.429 1.00 91.56 94 MET A N 1
ATOM 741 C CA . MET A 1 94 ? 5.519 2.922 12.483 1.00 91.56 94 MET A CA 1
ATOM 742 C C . MET A 1 94 ? 6.082 3.435 13.816 1.00 91.56 94 MET A C 1
ATOM 744 O O . MET A 1 94 ? 7.288 3.390 14.055 1.00 91.56 94 MET A O 1
ATOM 748 N N . SER A 1 95 ? 5.238 3.925 14.724 1.00 85.56 95 SER A N 1
ATOM 749 C CA . SER A 1 95 ? 5.684 4.525 15.990 1.00 85.56 95 SER A CA 1
ATOM 750 C C . SER A 1 95 ? 6.313 3.515 16.954 1.00 85.56 95 SER A C 1
ATOM 752 O O . SER A 1 95 ? 6.939 3.906 17.936 1.00 85.56 95 SER A O 1
ATOM 754 N N . ASN A 1 96 ? 6.133 2.219 16.695 1.00 83.00 96 ASN A N 1
ATOM 755 C CA . ASN A 1 96 ? 6.787 1.120 17.404 1.00 83.00 96 ASN A CA 1
ATOM 756 C C . ASN A 1 96 ? 8.209 0.819 16.879 1.00 83.00 96 ASN A C 1
ATOM 758 O O . ASN A 1 96 ? 8.852 -0.092 17.393 1.00 83.00 96 ASN A O 1
ATOM 762 N N . ASN A 1 97 ? 8.710 1.602 15.912 1.00 73.75 97 ASN A N 1
ATOM 763 C CA . ASN A 1 97 ? 10.036 1.482 15.302 1.00 73.75 97 ASN A CA 1
ATOM 764 C C . ASN A 1 97 ? 10.258 0.226 14.432 1.00 73.75 97 ASN A C 1
ATOM 766 O O . ASN A 1 97 ? 11.396 -0.037 14.038 1.00 73.75 97 ASN A O 1
ATOM 770 N N . GLU A 1 98 ? 9.206 -0.525 14.101 1.00 86.50 98 GLU A N 1
ATOM 771 C CA . GLU A 1 98 ? 9.269 -1.641 13.153 1.00 86.50 98 GLU A CA 1
ATOM 772 C C . GLU A 1 98 ? 8.627 -1.210 11.827 1.00 86.50 98 GLU A C 1
ATOM 774 O O . GLU A 1 98 ? 7.404 -1.068 11.755 1.00 86.50 98 GLU A O 1
ATOM 779 N N . PRO A 1 99 ? 9.418 -0.948 10.769 1.00 91.00 99 PRO A N 1
ATOM 780 C CA . PRO A 1 99 ? 8.855 -0.505 9.508 1.00 91.00 99 PRO A CA 1
ATOM 781 C C . PRO A 1 99 ? 8.129 -1.656 8.803 1.00 91.00 99 PRO A C 1
ATOM 783 O O . PRO A 1 99 ? 8.528 -2.819 8.889 1.00 91.00 99 PRO A O 1
ATOM 786 N N . ILE A 1 100 ? 7.083 -1.310 8.060 1.00 95.62 100 ILE A N 1
ATOM 787 C CA . ILE A 1 100 ? 6.311 -2.255 7.250 1.00 95.62 100 ILE A CA 1
ATOM 788 C C . ILE A 1 100 ? 6.527 -1.895 5.785 1.00 95.62 100 ILE A C 1
ATOM 790 O O . ILE A 1 100 ? 6.343 -0.741 5.391 1.00 95.62 100 ILE A O 1
ATOM 794 N N . SER A 1 101 ? 6.916 -2.873 4.973 1.00 97.38 101 SER A N 1
ATOM 795 C CA . SER A 1 101 ? 6.928 -2.721 3.523 1.00 97.38 101 SER A CA 1
ATOM 796 C C . SER A 1 101 ? 5.585 -3.107 2.932 1.00 97.38 101 SER A C 1
ATOM 798 O O . SER A 1 101 ? 4.980 -4.097 3.332 1.00 97.38 101 SER A O 1
ATOM 800 N N . PHE A 1 102 ? 5.155 -2.341 1.9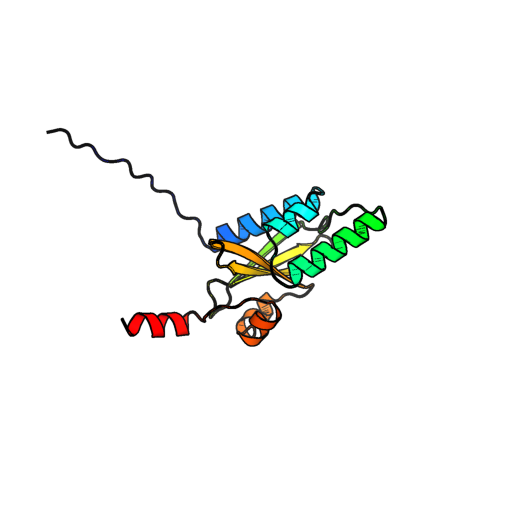39 1.00 97.69 102 PHE A N 1
ATOM 801 C CA . PHE A 1 102 ? 3.967 -2.586 1.138 1.00 97.69 102 PHE A CA 1
ATOM 802 C C . PHE A 1 102 ? 4.363 -2.675 -0.329 1.00 97.69 102 PHE A C 1
ATOM 804 O O . PHE A 1 102 ? 5.172 -1.873 -0.789 1.00 97.69 102 PHE A O 1
ATOM 811 N N . ILE A 1 103 ? 3.768 -3.613 -1.061 1.00 97.44 1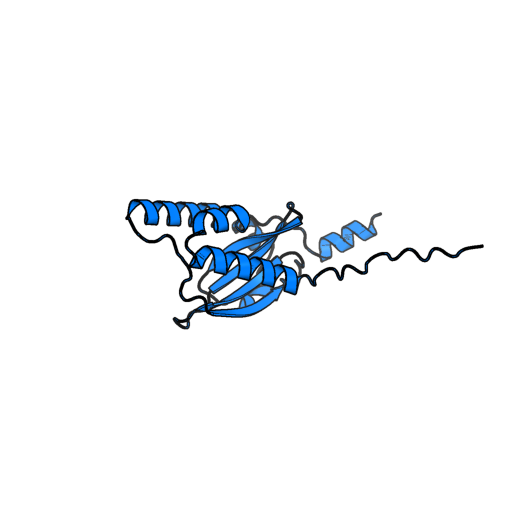03 ILE A N 1
ATOM 812 C CA . ILE A 1 103 ? 3.905 -3.713 -2.514 1.00 97.44 103 ILE A CA 1
ATOM 813 C C . ILE A 1 103 ? 2.647 -3.141 -3.150 1.00 97.44 103 ILE A C 1
ATOM 815 O O . ILE A 1 103 ? 1.529 -3.601 -2.876 1.00 97.44 103 ILE A O 1
ATOM 819 N N . LEU A 1 104 ? 2.845 -2.132 -3.991 1.00 97.75 104 LEU A N 1
ATOM 820 C CA . LEU A 1 104 ? 1.818 -1.535 -4.818 1.00 97.75 104 LEU A CA 1
ATOM 821 C C . LEU A 1 104 ? 2.067 -1.884 -6.282 1.00 97.75 104 LEU A C 1
ATOM 823 O O . LEU A 1 104 ? 3.206 -1.904 -6.732 1.00 97.75 104 LEU A O 1
ATOM 827 N N . HIS A 1 105 ? 0.990 -2.122 -7.019 1.00 96.31 105 HIS A N 1
ATOM 828 C CA . HIS A 1 105 ? 1.011 -2.373 -8.457 1.00 96.31 105 HIS A CA 1
ATOM 829 C C . HIS A 1 105 ? 0.016 -1.441 -9.147 1.00 96.31 105 HIS A C 1
ATOM 831 O O . HIS A 1 105 ? -1.102 -1.254 -8.649 1.00 96.31 105 HIS A O 1
ATOM 837 N N . PHE A 1 106 ? 0.432 -0.829 -10.252 1.00 94.00 106 PHE A N 1
ATOM 838 C CA . PHE A 1 106 ? -0.442 -0.083 -11.146 1.00 94.00 106 PHE A CA 1
ATOM 839 C C . PHE A 1 106 ? -1.204 -1.081 -12.019 1.00 94.00 106 PHE A C 1
ATOM 841 O O . PHE A 1 106 ? -0.711 -1.550 -13.041 1.00 94.00 106 PHE A O 1
ATOM 848 N N . ASP A 1 107 ? -2.396 -1.467 -11.563 1.00 85.00 107 ASP A N 1
ATOM 849 C CA . ASP A 1 107 ? -3.140 -2.561 -12.179 1.00 85.00 107 ASP A CA 1
ATOM 850 C C . ASP A 1 107 ? -4.021 -2.100 -13.356 1.00 85.00 107 ASP A C 1
ATOM 852 O O . ASP A 1 107 ? -4.095 -0.926 -13.725 1.00 85.00 107 ASP A O 1
ATOM 856 N N . ASN A 1 108 ? -4.750 -3.051 -13.939 1.00 81.88 108 ASN A N 1
ATOM 857 C CA . ASN A 1 108 ? -5.678 -2.832 -15.052 1.00 81.88 108 ASN A CA 1
ATOM 858 C C . ASN A 1 108 ? -6.848 -1.873 -14.754 1.00 81.88 108 ASN A C 1
ATOM 860 O O . ASN A 1 108 ? -7.613 -1.560 -15.666 1.00 81.88 108 ASN A O 1
ATOM 864 N N . SER A 1 109 ? -7.014 -1.413 -13.510 1.00 82.31 109 SER A N 1
ATOM 865 C CA . SER A 1 109 ? -7.941 -0.331 -13.168 1.00 82.31 109 SER A CA 1
ATOM 866 C C . SER A 1 109 ? -7.356 1.063 -13.411 1.00 82.31 109 SER A C 1
ATOM 868 O O . SER A 1 109 ? -7.986 2.045 -13.023 1.00 82.31 109 SER A O 1
ATOM 870 N N . GLU A 1 110 ? -6.169 1.145 -14.024 1.00 86.69 110 GLU A N 1
ATOM 871 C CA . GLU A 1 110 ? -5.425 2.383 -14.278 1.00 86.69 110 GLU A CA 1
ATOM 872 C C . GLU A 1 110 ? -5.176 3.172 -12.982 1.00 86.69 110 GLU A C 1
ATOM 874 O O . GLU A 1 110 ? -5.249 4.402 -12.938 1.00 86.69 110 GLU A O 1
ATOM 879 N N . SER A 1 111 ? -4.929 2.451 -11.883 1.00 91.31 111 SER A N 1
ATOM 880 C CA . SER A 1 111 ? -4.617 3.051 -10.589 1.00 91.31 111 SER A CA 1
ATOM 881 C C . SER A 1 111 ? -3.757 2.133 -9.725 1.00 91.31 111 SER A C 1
ATOM 883 O O . SER A 1 111 ? -3.843 0.909 -9.806 1.00 91.31 111 SER A O 1
ATOM 885 N N . TRP A 1 112 ? -2.951 2.732 -8.849 1.00 96.69 112 TRP A N 1
ATOM 886 C CA . TRP A 1 112 ? -2.138 1.995 -7.885 1.00 96.69 112 TRP A CA 1
ATOM 887 C C . TRP A 1 112 ? -3.012 1.271 -6.857 1.00 96.69 112 TRP A C 1
ATOM 889 O O . TRP A 1 112 ? -3.958 1.844 -6.300 1.00 96.69 112 TRP A O 1
ATOM 899 N N . LYS A 1 113 ? -2.682 0.007 -6.580 1.00 97.06 113 LYS A N 1
ATOM 900 C CA . LYS A 1 113 ? -3.329 -0.823 -5.556 1.00 97.06 113 LYS A CA 1
ATOM 901 C C . LYS A 1 113 ? -2.310 -1.568 -4.718 1.00 97.06 113 LYS A C 1
ATOM 903 O O . LYS A 1 113 ? -1.262 -1.949 -5.214 1.00 97.06 113 LYS A O 1
ATOM 908 N N . ILE A 1 114 ? -2.651 -1.820 -3.460 1.00 97.69 114 ILE A N 1
ATOM 909 C CA . ILE A 1 114 ? -1.838 -2.581 -2.512 1.00 97.69 114 ILE A CA 1
ATOM 910 C C . ILE A 1 114 ? -2.144 -4.071 -2.678 1.00 97.69 114 ILE A C 1
ATOM 912 O O . ILE A 1 114 ? -3.287 -4.503 -2.484 1.00 97.69 114 ILE A O 1
ATOM 916 N N . TYR A 1 115 ? -1.116 -4.849 -2.997 1.00 96.38 115 TYR A N 1
ATOM 917 C CA . TYR A 1 115 ? -1.209 -6.296 -3.213 1.00 96.38 115 TYR A CA 1
ATOM 918 C C . TYR A 1 115 ? -0.583 -7.115 -2.093 1.00 96.38 115 TYR A C 1
ATOM 920 O O . TYR A 1 115 ? -0.917 -8.290 -1.945 1.00 96.38 115 TYR A O 1
ATOM 928 N N . TYR A 1 116 ? 0.307 -6.514 -1.305 1.00 95.69 116 TYR A N 1
ATOM 929 C CA . TYR A 1 116 ? 1.041 -7.228 -0.274 1.00 95.69 116 TYR A CA 1
ATOM 930 C C . TYR A 1 116 ? 1.617 -6.271 0.776 1.00 95.69 116 TYR A C 1
ATOM 932 O O . TYR A 1 116 ? 1.869 -5.101 0.480 1.00 95.69 116 TYR A O 1
ATOM 940 N N . ALA A 1 117 ? 1.807 -6.767 2.000 1.00 94.88 117 ALA A N 1
ATOM 941 C CA . ALA A 1 117 ? 2.470 -6.045 3.078 1.00 94.88 117 ALA A CA 1
ATOM 942 C C . ALA A 1 117 ? 3.163 -7.008 4.050 1.00 94.88 117 ALA A C 1
ATOM 944 O O . ALA A 1 117 ? 2.602 -8.058 4.371 1.00 94.88 117 ALA A O 1
ATOM 945 N N . GLU A 1 118 ? 4.329 -6.628 4.572 1.00 92.94 118 GLU A N 1
ATOM 946 C CA . GLU A 1 118 ? 5.048 -7.398 5.591 1.00 92.94 118 GLU A CA 1
ATOM 947 C C . GLU A 1 118 ? 5.945 -6.537 6.492 1.00 92.94 118 GLU A C 1
ATOM 949 O O . GLU A 1 118 ? 6.396 -5.456 6.114 1.00 92.94 118 GLU A O 1
ATOM 954 N N . ALA A 1 119 ? 6.231 -7.039 7.697 1.00 91.56 119 ALA A N 1
ATOM 955 C CA . ALA A 1 119 ? 7.102 -6.399 8.687 1.00 91.56 119 ALA A CA 1
ATOM 956 C C . ALA A 1 119 ? 8.592 -6.673 8.395 1.00 91.56 119 ALA A C 1
ATOM 958 O O . ALA A 1 119 ? 9.315 -7.259 9.201 1.00 91.56 119 ALA A O 1
ATOM 959 N N . SER A 1 120 ? 9.043 -6.329 7.192 1.00 90.25 120 SER A N 1
ATOM 960 C CA . SER A 1 120 ? 10.438 -6.420 6.750 1.00 90.25 120 SER A CA 1
ATOM 961 C C . SER A 1 120 ? 10.718 -5.332 5.726 1.00 90.25 120 SER A C 1
ATOM 963 O O . SER A 1 120 ? 9.815 -4.913 5.012 1.00 90.25 120 SER A O 1
ATOM 965 N N . ASN A 1 121 ? 11.966 -4.863 5.644 1.00 93.69 121 ASN A N 1
ATOM 966 C CA . ASN A 1 121 ? 12.350 -3.851 4.663 1.00 93.69 121 ASN A CA 1
ATOM 967 C C . ASN A 1 121 ? 12.628 -4.499 3.297 1.00 93.69 121 ASN A C 1
ATOM 969 O O . ASN A 1 121 ? 13.761 -4.887 2.997 1.00 93.69 121 ASN A O 1
ATOM 973 N N . LEU A 1 122 ? 11.595 -4.580 2.459 1.00 94.44 122 LEU A N 1
ATOM 974 C CA . LEU A 1 122 ? 11.679 -5.166 1.122 1.00 94.44 122 LEU A CA 1
ATOM 975 C C . LEU A 1 122 ? 12.484 -4.331 0.125 1.00 94.44 122 LEU A C 1
ATOM 977 O O . LEU A 1 122 ? 12.928 -4.867 -0.887 1.00 94.44 122 LEU A O 1
ATOM 981 N N . ILE A 1 123 ? 12.754 -3.054 0.411 1.00 94.31 123 ILE A N 1
ATOM 982 C CA . ILE A 1 123 ? 13.594 -2.219 -0.462 1.00 94.31 123 ILE A CA 1
ATOM 983 C C . ILE A 1 123 ? 15.004 -2.809 -0.576 1.00 94.31 123 ILE A C 1
ATOM 985 O O . ILE A 1 123 ? 15.598 -2.787 -1.654 1.00 94.31 123 ILE A O 1
ATOM 989 N N . LEU A 1 124 ? 15.513 -3.419 0.500 1.00 92.81 124 LEU A N 1
ATOM 990 C CA . LEU A 1 124 ? 16.811 -4.103 0.503 1.00 92.81 124 LEU A CA 1
ATOM 991 C C . LEU A 1 124 ? 16.839 -5.334 -0.414 1.00 92.81 124 LEU A C 1
ATOM 993 O O . LEU A 1 124 ? 17.911 -5.761 -0.838 1.00 92.81 124 LEU A O 1
ATOM 997 N N . LEU A 1 125 ? 15.668 -5.896 -0.715 1.00 91.94 125 LEU A N 1
ATOM 998 C CA . LEU A 1 125 ? 15.501 -7.107 -1.511 1.00 91.94 125 LEU A CA 1
ATOM 999 C C . LEU A 1 125 ? 14.942 -6.829 -2.911 1.00 91.94 125 LEU A C 1
ATOM 1001 O O . LEU A 1 125 ? 14.735 -7.774 -3.664 1.00 91.94 125 LEU A O 1
ATOM 1005 N N . LYS A 1 126 ? 14.740 -5.563 -3.300 1.00 91.81 126 LYS A N 1
ATOM 1006 C CA . LYS A 1 126 ? 14.056 -5.201 -4.554 1.00 91.81 126 LYS A CA 1
ATOM 1007 C C . LYS A 1 126 ? 14.667 -5.818 -5.817 1.00 91.81 126 LYS A C 1
ATOM 1009 O O . LYS A 1 126 ? 13.943 -6.120 -6.751 1.00 91.81 126 LYS A O 1
ATOM 1014 N N . ASN A 1 127 ? 15.981 -6.055 -5.826 1.00 91.62 127 ASN A N 1
ATOM 1015 C CA . ASN A 1 127 ? 16.688 -6.668 -6.959 1.00 91.62 127 ASN A CA 1
ATOM 1016 C C . ASN A 1 127 ? 16.506 -8.198 -7.041 1.00 91.62 127 ASN A C 1
ATOM 1018 O O . ASN A 1 127 ? 16.956 -8.815 -7.999 1.00 91.62 127 ASN A O 1
ATOM 1022 N N . PHE A 1 128 ? 15.920 -8.818 -6.015 1.00 90.31 128 PHE A N 1
ATOM 1023 C CA . PHE A 1 128 ? 15.637 -10.254 -5.957 1.00 90.31 128 PHE A CA 1
ATOM 1024 C C . PHE A 1 128 ? 14.148 -10.566 -6.162 1.00 90.31 128 PHE A C 1
ATOM 1026 O O . PHE A 1 128 ? 13.792 -11.731 -6.328 1.00 90.31 128 PHE A O 1
ATOM 1033 N N . ILE A 1 129 ? 13.286 -9.543 -6.159 1.00 90.56 129 ILE A N 1
ATOM 1034 C CA . ILE A 1 129 ? 11.857 -9.688 -6.438 1.00 90.56 129 ILE A CA 1
ATOM 1035 C C . ILE A 1 129 ? 11.685 -9.808 -7.954 1.00 90.56 129 ILE A C 1
ATOM 1037 O O . ILE A 1 129 ? 12.033 -8.900 -8.703 1.00 90.56 129 ILE A O 1
ATOM 1041 N N . ASN A 1 130 ? 11.154 -10.946 -8.392 1.00 89.12 130 ASN A N 1
ATOM 1042 C CA . ASN A 1 130 ? 10.951 -11.294 -9.797 1.00 89.12 130 ASN A CA 1
ATOM 1043 C C . ASN A 1 130 ? 9.504 -11.765 -10.039 1.00 89.12 130 ASN A C 1
ATOM 1045 O O . ASN A 1 130 ? 8.699 -11.817 -9.106 1.00 89.12 130 ASN A O 1
ATOM 1049 N N . GLY A 1 131 ? 9.186 -12.143 -11.280 1.00 86.25 131 GLY A N 1
ATOM 1050 C CA . GLY A 1 131 ? 7.846 -12.585 -11.678 1.00 86.25 131 GLY A CA 1
ATOM 1051 C C . GLY A 1 131 ? 7.263 -13.720 -10.826 1.00 86.25 131 GLY A C 1
ATOM 1052 O O . GLY A 1 131 ? 6.069 -13.693 -10.537 1.00 86.25 131 GLY A O 1
ATOM 1053 N N . ASP A 1 132 ? 8.086 -14.663 -10.349 1.00 88.44 132 ASP A N 1
ATOM 1054 C CA . ASP A 1 132 ? 7.613 -15.749 -9.480 1.00 88.44 132 ASP A CA 1
ATOM 1055 C C . ASP A 1 132 ? 7.069 -15.185 -8.157 1.00 88.44 132 ASP A C 1
ATOM 1057 O O . ASP A 1 132 ? 5.922 -15.455 -7.801 1.00 88.44 132 ASP A O 1
ATOM 1061 N N . HIS A 1 133 ? 7.829 -14.310 -7.487 1.00 89.56 133 HIS A N 1
ATOM 1062 C CA . HIS A 1 133 ? 7.388 -13.643 -6.253 1.00 89.56 133 HIS A CA 1
ATOM 1063 C C . HIS A 1 133 ? 6.139 -12.779 -6.484 1.00 89.56 133 HIS A C 1
ATOM 1065 O O . HIS A 1 133 ? 5.193 -12.818 -5.697 1.00 89.56 133 HIS A O 1
ATOM 1071 N N . LEU A 1 134 ? 6.107 -12.016 -7.582 1.00 90.38 134 LEU A N 1
ATOM 1072 C CA . LEU A 1 134 ? 4.960 -11.175 -7.936 1.00 90.38 134 LEU A CA 1
ATOM 1073 C C . LEU A 1 134 ? 3.693 -12.017 -8.148 1.00 90.38 134 LEU A C 1
ATOM 1075 O O . LEU A 1 134 ? 2.625 -11.672 -7.635 1.00 90.38 134 LEU A O 1
ATOM 1079 N N . SER A 1 135 ? 3.822 -13.165 -8.817 1.00 89.56 135 SER A N 1
ATOM 1080 C CA . SER A 1 135 ? 2.706 -14.079 -9.063 1.00 89.56 135 SER A CA 1
ATOM 1081 C C . SER A 1 135 ? 2.143 -14.685 -7.771 1.00 89.56 135 SER A C 1
ATOM 1083 O O . SER A 1 135 ? 0.924 -14.821 -7.641 1.00 89.56 135 SER A O 1
ATOM 1085 N N . GLU A 1 136 ? 2.991 -14.960 -6.772 1.00 88.81 136 GLU A N 1
ATOM 1086 C CA . GLU A 1 136 ? 2.557 -15.413 -5.441 1.00 88.81 136 GLU A CA 1
ATOM 1087 C C . GLU A 1 136 ? 1.716 -14.354 -4.711 1.00 88.81 136 GLU A C 1
ATOM 1089 O O . GLU A 1 136 ? 0.808 -14.688 -3.939 1.00 88.81 136 GLU A O 1
ATOM 1094 N N . TRP A 1 137 ? 1.973 -13.073 -4.983 1.00 86.69 137 TRP A N 1
ATOM 1095 C CA . TRP A 1 137 ? 1.188 -11.942 -4.480 1.00 86.69 137 TRP A CA 1
ATOM 1096 C C . TRP A 1 137 ? -0.030 -11.611 -5.357 1.00 86.69 137 TRP A C 1
ATOM 1098 O O . TRP A 1 137 ? -0.826 -10.734 -5.011 1.00 86.69 137 TRP A O 1
ATOM 1108 N N . GLY A 1 138 ? -0.230 -12.344 -6.456 1.00 83.88 138 GLY A N 1
ATOM 1109 C CA . GLY A 1 138 ? -1.320 -12.136 -7.409 1.00 83.88 138 GLY A CA 1
ATOM 1110 C C . GLY A 1 138 ? -1.106 -10.942 -8.341 1.00 83.88 138 GLY A C 1
ATOM 1111 O O . GLY A 1 138 ? -2.079 -10.440 -8.903 1.00 83.88 138 GLY A O 1
ATOM 1112 N N . ILE A 1 139 ? 0.139 -10.486 -8.482 1.00 86.75 139 ILE A N 1
ATOM 1113 C CA . ILE A 1 139 ? 0.554 -9.465 -9.443 1.00 86.75 139 ILE A CA 1
ATOM 1114 C C . ILE A 1 139 ? 0.987 -10.186 -10.720 1.00 86.75 139 ILE A C 1
ATOM 1116 O O . ILE A 1 139 ? 1.935 -10.970 -10.718 1.00 86.75 139 ILE A O 1
ATOM 1120 N N . PHE A 1 140 ? 0.284 -9.912 -11.815 1.00 81.56 140 PHE A N 1
ATOM 1121 C CA . PHE A 1 140 ? 0.617 -10.425 -13.140 1.00 81.56 140 PHE A CA 1
ATOM 1122 C C . PHE A 1 140 ? 0.987 -9.238 -14.022 1.00 81.56 140 PHE A C 1
ATOM 1124 O O . PHE A 1 140 ? 0.114 -8.480 -14.442 1.00 81.56 140 PHE A O 1
ATOM 1131 N N . THR A 1 141 ? 2.284 -9.073 -14.253 1.00 76.88 141 THR A N 1
ATOM 1132 C CA . THR A 1 141 ? 2.855 -7.994 -15.061 1.00 76.88 141 THR A CA 1
ATOM 1133 C C . THR A 1 141 ? 3.939 -8.547 -15.991 1.00 76.88 141 THR A C 1
ATOM 1135 O O . THR A 1 141 ? 4.377 -9.690 -15.835 1.00 76.88 141 THR A O 1
ATOM 1138 N N . ILE A 1 142 ? 4.311 -7.756 -16.991 1.00 72.88 142 ILE A N 1
ATOM 1139 C CA . ILE A 1 142 ? 5.344 -8.046 -17.984 1.00 72.88 142 ILE A CA 1
ATOM 1140 C C . ILE A 1 142 ? 6.555 -7.185 -17.621 1.00 72.88 142 ILE A C 1
ATOM 1142 O O . ILE A 1 142 ? 6.372 -6.040 -17.217 1.00 72.88 142 ILE A O 1
ATOM 1146 N N . SER A 1 143 ? 7.771 -7.725 -17.733 1.00 76.12 143 SER A N 1
ATOM 1147 C CA . SER A 1 143 ? 8.961 -6.923 -17.439 1.00 76.12 143 SER A CA 1
ATOM 1148 C C . SER A 1 143 ? 9.115 -5.778 -18.445 1.00 76.12 143 SER A C 1
ATOM 1150 O O . SER A 1 143 ? 8.726 -5.910 -19.609 1.00 76.12 143 SER A O 1
ATOM 1152 N N . ASP A 1 144 ? 9.717 -4.668 -18.024 1.00 75.38 144 ASP A N 1
ATOM 1153 C CA . ASP A 1 144 ? 9.962 -3.519 -18.903 1.00 75.38 144 ASP A CA 1
ATOM 1154 C C . ASP A 1 144 ? 10.814 -3.931 -20.125 1.00 75.38 144 ASP A C 1
ATOM 1156 O O . ASP A 1 144 ? 10.541 -3.507 -21.247 1.00 75.38 144 ASP A O 1
ATOM 1160 N N . SER A 1 145 ? 11.775 -4.848 -19.943 1.00 71.81 145 SER A N 1
ATOM 1161 C CA . SER A 1 145 ? 12.574 -5.405 -21.044 1.00 71.81 145 SER A CA 1
ATOM 1162 C C . SER A 1 145 ? 11.749 -6.208 -22.050 1.00 71.81 145 SER A C 1
ATOM 1164 O O . SER A 1 145 ? 11.952 -6.078 -23.255 1.00 71.81 145 SER A O 1
ATOM 1166 N N . ASP A 1 146 ? 10.791 -7.013 -21.578 1.00 74.38 146 ASP A N 1
ATOM 1167 C CA . ASP A 1 146 ? 9.917 -7.779 -22.473 1.00 74.38 146 ASP A CA 1
ATOM 1168 C C . ASP A 1 146 ? 8.969 -6.846 -23.251 1.00 74.38 146 ASP A C 1
ATOM 1170 O O . ASP A 1 146 ? 8.558 -7.160 -24.369 1.00 74.38 146 ASP A O 1
ATOM 1174 N N . MET A 1 147 ? 8.610 -5.693 -22.674 1.00 71.88 147 MET A N 1
ATOM 1175 C CA . MET A 1 147 ? 7.787 -4.683 -23.339 1.00 71.88 147 MET A CA 1
ATOM 1176 C C . MET A 1 147 ? 8.554 -3.988 -24.473 1.00 71.88 147 MET A C 1
ATOM 1178 O O . MET A 1 147 ? 8.013 -3.864 -25.574 1.00 71.88 147 MET A O 1
ATOM 1182 N N . GLU A 1 148 ? 9.817 -3.611 -24.250 1.00 70.44 148 GLU A N 1
ATOM 1183 C CA . GLU A 1 148 ? 10.688 -3.037 -25.291 1.00 70.44 148 GLU A CA 1
ATOM 1184 C C . GLU A 1 148 ? 10.881 -4.001 -26.482 1.00 70.44 148 GLU A C 1
ATOM 1186 O O . GLU A 1 148 ? 10.824 -3.596 -27.651 1.00 70.44 148 GLU A O 1
ATOM 1191 N N . ASP A 1 149 ? 11.030 -5.300 -26.207 1.00 72.62 149 ASP A N 1
ATOM 1192 C CA . ASP A 1 149 ? 11.135 -6.339 -27.238 1.00 72.62 149 ASP A CA 1
ATOM 1193 C C . ASP A 1 149 ? 9.837 -6.499 -28.054 1.00 72.62 149 ASP A C 1
ATOM 1195 O O . ASP A 1 149 ? 9.880 -6.832 -29.239 1.00 72.62 149 ASP A O 1
ATOM 1199 N N . LEU A 1 150 ? 8.667 -6.233 -27.467 1.00 69.75 150 LEU A N 1
ATOM 1200 C CA . LEU A 1 150 ? 7.387 -6.268 -28.183 1.00 69.75 150 LEU A CA 1
ATOM 1201 C C . LEU A 1 150 ? 7.158 -5.015 -29.037 1.00 69.75 150 LEU A C 1
ATOM 1203 O O . LEU A 1 150 ? 6.591 -5.120 -30.127 1.00 69.75 150 LEU A O 1
ATOM 1207 N N . GLU A 1 151 ? 7.603 -3.844 -28.580 1.00 65.81 151 GLU A N 1
ATOM 1208 C CA . GLU A 1 151 ? 7.474 -2.584 -29.325 1.00 65.81 151 GLU A CA 1
ATOM 1209 C C . GLU A 1 151 ? 8.373 -2.532 -30.568 1.00 65.81 151 GLU A C 1
ATOM 1211 O O . GLU A 1 151 ? 8.027 -1.886 -31.555 1.00 65.81 151 GLU A O 1
ATOM 1216 N N . THR A 1 152 ? 9.495 -3.252 -30.569 1.00 60.59 152 THR A N 1
ATOM 1217 C CA . THR A 1 152 ? 10.424 -3.307 -31.713 1.00 60.59 152 THR A CA 1
ATOM 1218 C C . THR A 1 152 ? 9.971 -4.225 -32.856 1.00 60.59 152 THR A C 1
ATOM 1220 O O . THR A 1 152 ? 10.591 -4.226 -33.924 1.00 60.59 152 THR A O 1
ATOM 1223 N N . ILE A 1 153 ? 8.890 -4.991 -32.671 1.00 59.22 153 ILE A N 1
ATOM 1224 C CA . ILE A 1 153 ? 8.352 -5.930 -33.672 1.00 59.22 153 ILE A CA 1
ATOM 1225 C C . ILE A 1 153 ? 7.247 -5.286 -34.547 1.00 59.22 153 ILE A C 1
ATOM 1227 O O . ILE A 1 153 ? 6.841 -5.889 -35.546 1.00 59.22 153 ILE A O 1
ATOM 1231 N N . PHE A 1 154 ? 6.796 -4.060 -34.241 1.00 45.38 154 PHE A N 1
ATOM 1232 C CA . PHE A 1 154 ? 5.731 -3.351 -34.973 1.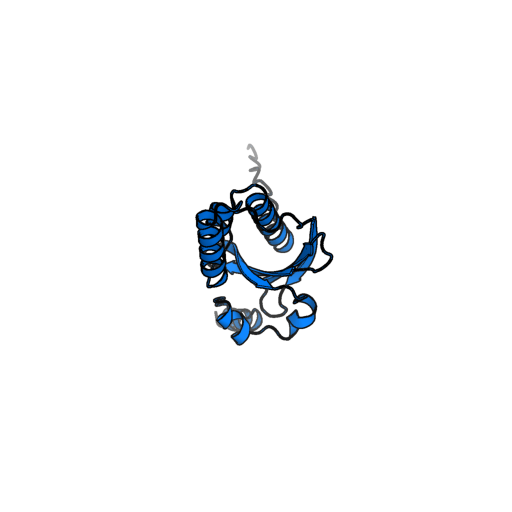00 45.38 154 PHE A CA 1
ATOM 1233 C C . PHE A 1 154 ? 6.206 -2.129 -35.770 1.00 45.38 154 PHE A C 1
ATOM 1235 O O . PHE A 1 154 ? 7.015 -1.330 -35.255 1.00 45.38 154 PHE A O 1
#

Foldseek 3Di:
DDDPPDPPDPPPDDDPVVQVQVLVVVLLVCLQVLVNLVSLVPAADDPVSVVLNVVLVVCVVVVHRSRPLNQWDGFPDKDAQPFANQKIWTWTQGNVRQIKIWIWGCDPVNGIHTQDMDRDDCVVVSPVDDQVNCVVSVHDDDTPVVVVVVVVVD

Sequence (154 aa):
MVFILSLTSCISRLSPEEEVRNTFEAYMKEMQTGNSQEAVRNFCRGKYKETTTNLLGMMELMGEKTSLYKDYTAIQEIAFLPDYSDVAIVLANMSNNEPISFILHFDNSESWKIYYAEASNLILLKNFINGDHLSEWGIFTISDSDMEDLETIF

Secondary structure (DSSP, 8-state):
------------PPPHHHHHHHHHHHHHHHHHHT-HHHHHHHHB-HHHHHHHHHHHHHHHHTT------TTEEEEEEEEEETTEEEEEEEEEEETTS--EEEEEEEETTTEEEEEEEESS-GGGGTTT--HHHHHHTT-----HHHHHHHHTT-

Organism: NCBI:txid28113